Protein AF-A0A2J6REQ8-F1 (afdb_monomer_lite)

Foldseek 3Di:
DEQEEECAAPPQHPVNSVCVCVVPPPYAYEYEDDHYHDPVVFDFPVVVVQVVCCVPPVDDDDHPHYTYGD

Radius of gyration: 11.27 Å; chains: 1; bounding box: 31×19×30 Å

Secondary structure (DSSP, 8-state):
-EEEEEEE-SSS-HHHHHHGGGGSTT-EEEEEEEESSSTTSS--HHHHHHHHHHHHH---PPTT-EEE--

Sequence (70 aa):
ILFVGNTADNITPLRNVVQNPESFGGSRVLRLDAYGHTGLSMPSRCTAKYIRGFFQEGEMPVEGMVCEGD

Organism: Hyaloscypha variabilis (strain UAMH 11265 / GT02V1 / F) (NCBI:txid1149755)

pLDDT: mean 95.97, std 2.12, range [88.06, 98.56]

InterPro domains:
  IPR013595 Peptidase S33 tripeptidyl aminopeptidase-like, C-terminal [PF08386] (1-67)

Structure (mmCIF, N/CA/C/O backbone):
data_AF-A0A2J6REQ8-F1
#
_entry.id   AF-A0A2J6REQ8-F1
#
loop_
_atom_site.group_PDB
_atom_site.id
_atom_site.type_symbol
_atom_site.label_atom_id
_atom_site.label_alt_id
_atom_site.label_comp_id
_atom_site.label_asym_id
_atom_site.label_entity_id
_atom_site.label_seq_id
_atom_site.pdbx_PDB_ins_code
_atom_site.Cartn_x
_atom_site.Cartn_y
_atom_site.Cartn_z
_atom_site.occupancy
_atom_site.B_iso_or_equi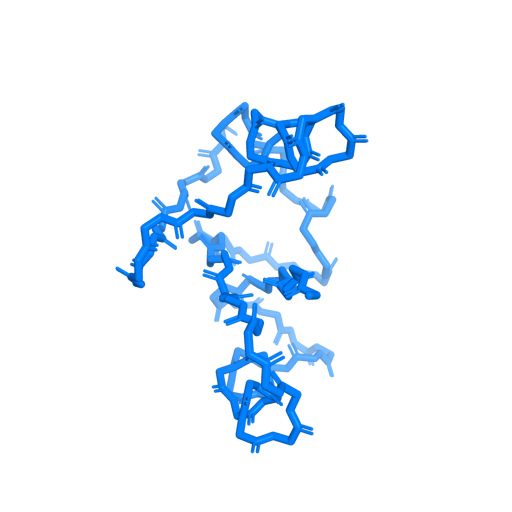v
_atom_site.auth_seq_id
_atom_site.auth_comp_id
_atom_site.auth_asym_id
_atom_site.auth_atom_id
_atom_site.pdbx_PDB_model_num
ATOM 1 N N . ILE A 1 1 ? -7.246 -0.645 9.021 1.00 96.31 1 ILE A N 1
ATOM 2 C CA . ILE A 1 1 ? -5.939 -0.048 8.634 1.00 96.31 1 ILE A CA 1
ATOM 3 C C . ILE A 1 1 ? -5.525 -0.645 7.300 1.00 96.31 1 ILE A C 1
ATOM 5 O O . ILE A 1 1 ? -5.563 -1.864 7.177 1.00 96.31 1 ILE A O 1
ATOM 9 N N . LEU A 1 2 ? -5.161 0.183 6.323 1.00 97.31 2 LEU A N 1
ATOM 10 C CA . LEU A 1 2 ? -4.592 -0.277 5.059 1.00 97.31 2 LEU A CA 1
ATOM 11 C C . LEU A 1 2 ? -3.066 -0.162 5.121 1.00 97.31 2 LEU A C 1
ATOM 13 O O . LEU A 1 2 ? -2.534 0.938 5.251 1.00 97.31 2 LEU A O 1
ATOM 17 N N . PHE A 1 3 ? -2.373 -1.292 5.032 1.00 97.19 3 PHE A N 1
ATOM 18 C CA . PHE A 1 3 ? -0.921 -1.332 4.929 1.00 97.19 3 PHE A CA 1
ATOM 19 C C . PHE A 1 3 ? -0.507 -1.390 3.458 1.00 97.19 3 PHE A C 1
ATOM 21 O O . PHE A 1 3 ? -1.013 -2.220 2.708 1.00 97.19 3 PHE A O 1
ATOM 28 N N . VAL A 1 4 ? 0.420 -0.526 3.048 1.00 97.00 4 VAL A N 1
ATOM 29 C CA . VAL A 1 4 ? 0.930 -0.467 1.670 1.00 97.00 4 VAL A CA 1
ATOM 30 C C . VAL A 1 4 ? 2.428 -0.721 1.697 1.00 97.00 4 VAL A C 1
ATOM 32 O O . VAL A 1 4 ? 3.139 -0.109 2.493 1.00 97.00 4 VAL A O 1
ATOM 35 N N . GLY A 1 5 ? 2.909 -1.624 0.846 1.00 96.38 5 GLY A N 1
ATOM 36 C CA . GLY A 1 5 ? 4.332 -1.937 0.760 1.00 96.38 5 GLY A CA 1
ATOM 37 C C . GLY A 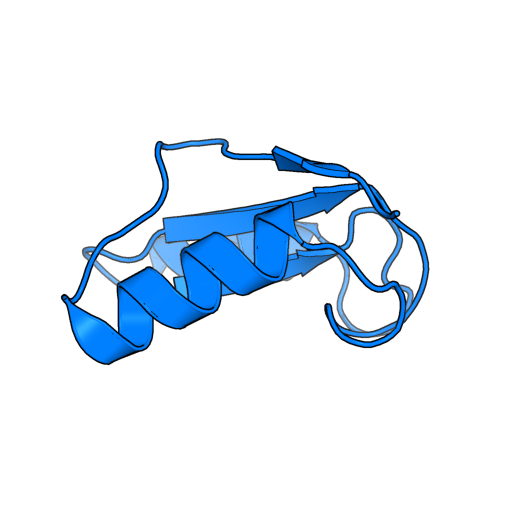1 5 ? 4.737 -2.423 -0.621 1.00 96.38 5 GLY A C 1
ATOM 38 O O . GLY A 1 5 ? 3.928 -2.994 -1.356 1.00 96.38 5 GLY A O 1
ATOM 39 N N . ASN A 1 6 ? 6.002 -2.196 -0.959 1.00 96.00 6 ASN A N 1
ATOM 40 C CA . ASN A 1 6 ? 6.555 -2.579 -2.249 1.00 96.00 6 ASN A CA 1
ATOM 41 C C . ASN A 1 6 ? 7.300 -3.905 -2.143 1.00 96.00 6 ASN A C 1
ATOM 43 O O . ASN A 1 6 ? 7.829 -4.265 -1.090 1.00 96.00 6 ASN A O 1
ATOM 47 N N . THR A 1 7 ? 7.380 -4.613 -3.262 1.00 96.88 7 THR A N 1
ATOM 48 C CA . THR A 1 7 ? 8.048 -5.915 -3.340 1.00 96.88 7 THR A CA 1
ATOM 49 C C . THR A 1 7 ? 9.560 -5.791 -3.129 1.00 96.88 7 THR A C 1
ATOM 51 O O . THR A 1 7 ? 10.132 -6.604 -2.405 1.00 96.88 7 THR A O 1
ATOM 54 N N . ALA A 1 8 ? 10.194 -4.743 -3.666 1.00 96.38 8 ALA A N 1
ATOM 55 C CA . ALA A 1 8 ? 11.625 -4.471 -3.514 1.00 96.38 8 ALA A CA 1
ATOM 56 C C . ALA A 1 8 ? 11.903 -3.128 -2.800 1.00 96.38 8 ALA A C 1
ATOM 58 O O . ALA A 1 8 ? 12.607 -2.259 -3.320 1.00 96.38 8 ALA A O 1
ATOM 59 N N . ASP A 1 9 ? 11.349 -2.969 -1.592 1.00 97.31 9 ASP A N 1
ATOM 60 C CA . ASP A 1 9 ? 11.692 -1.880 -0.663 1.00 97.31 9 ASP A CA 1
ATOM 61 C C . ASP A 1 9 ? 12.934 -2.248 0.171 1.00 97.31 9 ASP A C 1
ATOM 63 O O . ASP A 1 9 ? 12.932 -3.224 0.927 1.00 97.31 9 ASP A O 1
ATOM 67 N N . ASN A 1 10 ? 14.009 -1.469 0.032 1.00 94.56 10 ASN A N 1
ATOM 68 C CA . ASN A 1 10 ? 15.292 -1.707 0.698 1.00 94.56 10 ASN A CA 1
ATOM 69 C C . ASN A 1 10 ? 15.396 -1.103 2.111 1.00 94.56 10 ASN A C 1
ATOM 71 O O . ASN A 1 10 ? 16.384 -1.364 2.796 1.00 94.56 10 ASN A O 1
ATOM 75 N N . ILE A 1 11 ? 14.419 -0.303 2.547 1.00 97.38 11 ILE A N 1
ATOM 76 C CA . ILE A 1 11 ? 14.403 0.353 3.864 1.00 97.38 11 ILE A CA 1
ATOM 77 C C . ILE A 1 11 ? 13.368 -0.312 4.776 1.00 97.38 11 ILE A C 1
ATOM 79 O O . ILE A 1 11 ? 13.664 -0.637 5.926 1.00 97.38 11 ILE A O 1
ATOM 83 N N . THR A 1 12 ? 12.168 -0.574 4.254 1.00 96.25 12 THR A N 1
ATOM 84 C CA . THR A 1 12 ? 11.072 -1.263 4.948 1.00 96.25 12 THR A CA 1
ATOM 85 C C . THR A 1 12 ? 10.637 -2.502 4.160 1.00 96.25 12 THR A C 1
ATOM 87 O O . THR A 1 12 ? 9.666 -2.433 3.408 1.00 96.25 12 THR A O 1
ATOM 90 N N . PRO A 1 13 ? 11.331 -3.646 4.317 1.00 95.81 13 PRO A N 1
ATOM 91 C CA . PRO A 1 13 ? 11.104 -4.831 3.490 1.00 95.81 13 PRO A CA 1
ATOM 92 C C . PRO A 1 13 ? 9.669 -5.368 3.550 1.00 95.81 13 PRO A C 1
ATOM 94 O O . PRO A 1 13 ? 9.034 -5.337 4.606 1.00 95.81 13 PRO A O 1
ATOM 97 N N . LEU A 1 14 ? 9.207 -5.973 2.446 1.00 95.50 14 LEU A N 1
ATOM 98 C CA . LEU A 1 14 ? 7.846 -6.508 2.274 1.00 95.50 14 LEU A CA 1
ATOM 99 C C . LEU A 1 14 ? 7.375 -7.395 3.442 1.00 95.50 14 LEU A C 1
ATOM 101 O O . LEU A 1 14 ? 6.215 -7.345 3.837 1.00 95.50 14 LEU A O 1
ATOM 105 N N . ARG A 1 15 ? 8.266 -8.178 4.058 1.00 96.31 15 ARG A N 1
ATOM 106 C CA . ARG A 1 15 ? 7.904 -9.017 5.215 1.00 96.31 15 ARG A CA 1
ATOM 107 C C . ARG A 1 15 ? 7.247 -8.220 6.352 1.00 96.31 15 ARG A C 1
ATOM 109 O O . ARG A 1 15 ? 6.335 -8.727 6.991 1.00 96.31 15 ARG A O 1
ATOM 116 N N . ASN A 1 16 ? 7.670 -6.972 6.569 1.00 94.88 16 ASN A N 1
ATOM 117 C CA . ASN A 1 16 ? 7.155 -6.131 7.645 1.00 94.88 16 ASN A CA 1
ATOM 118 C C . ASN A 1 16 ? 5.691 -5.756 7.370 1.00 94.88 16 ASN A C 1
ATOM 120 O O . ASN A 1 16 ? 4.854 -5.820 8.265 1.00 94.88 16 ASN A O 1
ATOM 124 N N . VAL A 1 17 ? 5.363 -5.410 6.116 1.00 94.44 17 VAL A N 1
ATOM 125 C CA . VAL A 1 17 ? 3.984 -5.066 5.740 1.00 94.44 17 VAL A CA 1
ATOM 126 C C . VAL A 1 17 ? 3.062 -6.285 5.814 1.00 94.44 17 VAL A C 1
ATOM 128 O O . VAL A 1 17 ? 1.908 -6.142 6.196 1.00 94.44 17 VAL A O 1
ATOM 131 N N . VAL A 1 18 ? 3.581 -7.478 5.500 1.00 94.81 18 VAL A N 1
ATOM 132 C CA . VAL A 1 18 ? 2.839 -8.750 5.554 1.00 94.81 18 VAL A CA 1
ATOM 133 C C . VAL A 1 18 ? 2.567 -9.206 6.990 1.00 94.81 18 VAL A C 1
ATOM 135 O O . VAL A 1 18 ? 1.513 -9.778 7.240 1.00 94.81 18 VAL A O 1
ATOM 138 N N . GLN A 1 19 ? 3.473 -8.928 7.931 1.00 95.75 19 GLN A N 1
ATOM 139 C CA . GLN A 1 19 ? 3.330 -9.312 9.343 1.00 95.75 19 GLN A CA 1
ATOM 140 C C . GLN A 1 19 ? 2.486 -8.328 10.159 1.00 95.75 19 GLN A C 1
ATOM 142 O O . GLN A 1 19 ? 1.802 -8.729 11.096 1.00 95.75 19 GLN A O 1
ATOM 147 N N . ASN A 1 20 ? 2.482 -7.039 9.803 1.00 93.81 20 ASN A N 1
ATOM 148 C CA . ASN A 1 20 ? 1.718 -6.024 10.533 1.00 93.81 20 ASN A CA 1
ATOM 149 C C . ASN A 1 20 ? 0.236 -6.390 10.768 1.00 93.81 20 ASN A C 1
ATOM 151 O O . ASN A 1 20 ? -0.239 -6.172 11.884 1.00 93.81 20 ASN A O 1
ATOM 155 N N . PRO A 1 21 ? -0.508 -6.964 9.799 1.00 94.06 21 PRO A N 1
ATOM 156 C CA . PRO A 1 21 ? -1.896 -7.353 10.013 1.00 94.06 21 PRO A CA 1
ATOM 157 C C . PRO A 1 21 ? -2.164 -8.258 11.215 1.00 94.06 21 PRO A C 1
ATOM 159 O O . PRO A 1 21 ? -3.255 -8.178 11.776 1.00 94.06 21 PRO A O 1
ATOM 162 N N . GLU A 1 2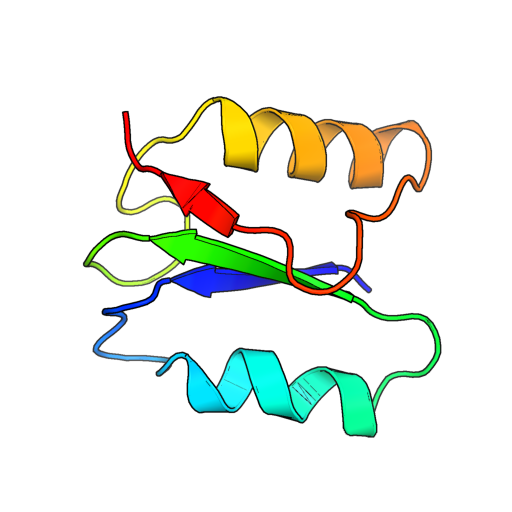2 ? -1.183 -9.051 11.657 1.00 94.06 22 GLU A N 1
ATOM 163 C CA . GLU A 1 22 ? -1.300 -9.913 12.842 1.00 94.06 22 GLU A CA 1
ATOM 164 C C . GLU A 1 22 ? -1.595 -9.110 14.119 1.00 94.06 22 GLU A C 1
ATOM 166 O O . GLU A 1 22 ? -2.292 -9.589 15.010 1.00 94.06 22 GLU A O 1
ATOM 171 N N . SER A 1 23 ? -1.116 -7.864 14.196 1.00 96.06 23 SER A N 1
ATOM 172 C CA . SER A 1 23 ? -1.313 -6.980 15.355 1.00 96.06 23 SER A CA 1
ATOM 173 C C . SER A 1 23 ? -2.520 -6.046 15.225 1.00 96.06 23 SER A C 1
ATOM 175 O O . SER A 1 23 ? -2.912 -5.407 16.201 1.00 96.06 23 SER A O 1
ATOM 177 N N . PHE A 1 24 ? -3.120 -5.935 14.035 1.00 95.31 24 PHE A N 1
ATOM 178 C CA . PHE A 1 24 ? -4.167 -4.952 13.749 1.00 95.31 24 PHE A CA 1
ATOM 179 C C . PHE A 1 24 ? -5.378 -5.616 13.089 1.00 95.31 24 PHE A C 1
ATOM 181 O O . PHE A 1 24 ? -5.481 -5.693 11.862 1.00 95.31 24 PHE A O 1
ATOM 188 N N . GLY A 1 25 ? -6.331 -6.061 13.914 1.00 93.94 25 GLY A N 1
ATOM 189 C CA . GLY A 1 25 ? -7.576 -6.682 13.457 1.00 93.94 25 GLY A CA 1
ATOM 190 C C . GLY A 1 25 ? -8.320 -5.839 12.411 1.00 93.94 25 GLY A C 1
ATOM 191 O O . GLY A 1 25 ? -8.387 -4.613 12.502 1.00 93.94 25 GLY A O 1
ATOM 192 N N . GLY A 1 26 ? -8.851 -6.501 11.379 1.00 92.94 26 GLY A N 1
ATOM 193 C CA . GLY A 1 26 ? -9.556 -5.841 10.271 1.00 92.94 26 GLY A CA 1
ATOM 194 C C . GLY A 1 26 ? -8.653 -5.066 9.300 1.00 92.94 26 GLY A C 1
ATOM 195 O O . GLY A 1 26 ? -9.155 -4.356 8.431 1.00 92.94 26 GLY A O 1
ATOM 196 N N . SER A 1 27 ? -7.327 -5.166 9.424 1.00 96.50 27 SER A N 1
ATOM 197 C CA . SER A 1 27 ? -6.402 -4.595 8.445 1.00 96.50 27 SER A CA 1
ATOM 198 C C . SER A 1 27 ? -6.230 -5.474 7.197 1.00 96.50 27 SER A C 1
ATOM 200 O O . SER A 1 27 ? -6.628 -6.644 7.163 1.00 96.50 27 SER A O 1
ATOM 202 N N . ARG A 1 28 ? -5.673 -4.880 6.136 1.00 96.88 28 ARG A N 1
ATOM 203 C CA . ARG A 1 28 ? -5.310 -5.549 4.878 1.00 96.88 28 ARG A CA 1
ATOM 204 C C . ARG A 1 28 ? -4.009 -4.980 4.333 1.00 96.88 28 ARG A C 1
ATOM 206 O O . ARG A 1 28 ? -3.646 -3.846 4.648 1.00 96.88 28 ARG A O 1
ATOM 213 N N . VAL A 1 29 ? -3.353 -5.775 3.494 1.00 97.06 29 VAL A N 1
ATOM 214 C CA . VAL A 1 29 ? -2.139 -5.402 2.768 1.00 97.06 29 VAL A CA 1
ATOM 215 C C . VAL A 1 29 ? -2.485 -5.142 1.310 1.00 97.06 29 VAL A C 1
ATOM 217 O O . VAL A 1 29 ? -3.189 -5.933 0.686 1.00 97.06 29 VAL A O 1
ATOM 220 N N . LEU A 1 30 ? -1.949 -4.053 0.775 1.00 97.75 30 LEU A N 1
ATOM 221 C CA . LEU A 1 30 ? -1.863 -3.778 -0.649 1.00 97.75 30 LEU A CA 1
ATOM 222 C C . LEU A 1 30 ? -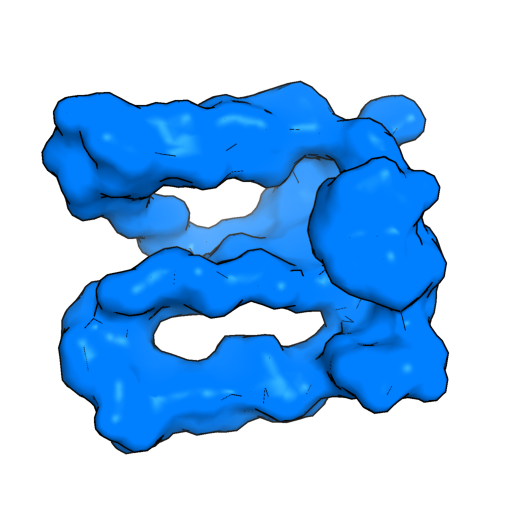0.389 -3.828 -1.056 1.00 97.75 30 LEU A C 1
ATOM 224 O O . LEU A 1 30 ? 0.412 -3.012 -0.589 1.00 97.75 30 LEU A O 1
ATOM 228 N N . ARG A 1 31 ? -0.026 -4.791 -1.908 1.00 97.69 31 ARG A N 1
ATOM 229 C CA . ARG A 1 31 ? 1.345 -4.936 -2.410 1.00 97.69 31 ARG A CA 1
ATOM 230 C C . ARG A 1 31 ? 1.502 -4.209 -3.742 1.00 97.69 31 ARG A C 1
ATOM 232 O O . ARG A 1 31 ? 0.710 -4.428 -4.652 1.00 97.69 31 ARG A O 1
ATOM 239 N N . LEU A 1 32 ? 2.549 -3.403 -3.869 1.00 98.00 32 LEU A N 1
ATOM 240 C CA . LEU A 1 32 ? 3.018 -2.873 -5.148 1.00 98.00 32 LEU A CA 1
ATOM 241 C C . LEU A 1 32 ? 4.201 -3.716 -5.643 1.00 98.00 32 LEU A C 1
ATOM 243 O O . LEU A 1 32 ? 5.207 -3.883 -4.946 1.00 98.00 32 LEU A O 1
ATOM 247 N N . ASP A 1 33 ? 4.091 -4.280 -6.836 1.00 97.69 33 ASP A N 1
ATOM 248 C CA . ASP A 1 33 ? 5.172 -5.003 -7.497 1.00 97.69 33 ASP A CA 1
ATOM 249 C C . ASP A 1 33 ? 6.118 -4.026 -8.197 1.00 97.69 33 ASP A C 1
ATOM 251 O O . ASP A 1 33 ? 6.027 -3.759 -9.392 1.00 97.69 33 ASP A O 1
ATOM 255 N N . ALA A 1 34 ? 6.969 -3.398 -7.387 1.00 96.19 34 ALA A N 1
ATOM 256 C CA . ALA A 1 34 ? 7.965 -2.438 -7.828 1.00 96.19 34 ALA A CA 1
ATOM 257 C C . ALA A 1 34 ? 9.145 -2.371 -6.850 1.00 96.19 34 ALA A C 1
ATOM 259 O O . ALA A 1 34 ? 9.080 -2.868 -5.717 1.00 96.19 34 ALA A O 1
ATOM 260 N N . TYR A 1 35 ? 10.216 -1.716 -7.296 1.00 95.19 35 TYR A N 1
ATOM 261 C CA . TYR A 1 35 ? 11.353 -1.326 -6.469 1.00 95.19 35 TYR A CA 1
ATOM 262 C C . TYR A 1 35 ? 11.174 0.077 -5.882 1.00 95.19 35 TYR A C 1
ATOM 264 O O . TYR A 1 35 ? 10.377 0.875 -6.371 1.00 95.19 35 TYR A O 1
ATOM 272 N N . GLY A 1 36 ? 11.974 0.380 -4.860 1.00 94.50 36 GLY A N 1
ATOM 273 C CA . GLY A 1 36 ? 12.037 1.698 -4.233 1.00 94.50 36 GLY A CA 1
ATOM 274 C C . GLY A 1 36 ? 11.390 1.729 -2.852 1.00 94.50 36 GLY A C 1
ATOM 275 O O . GLY A 1 36 ? 10.679 0.804 -2.455 1.00 94.50 36 GLY A O 1
ATOM 276 N N . HIS A 1 37 ? 11.671 2.796 -2.105 1.00 95.38 37 HIS A N 1
ATOM 277 C CA . HIS A 1 37 ? 11.159 2.960 -0.750 1.00 95.38 37 HIS A CA 1
ATOM 278 C C . HIS A 1 37 ? 9.804 3.665 -0.754 1.00 95.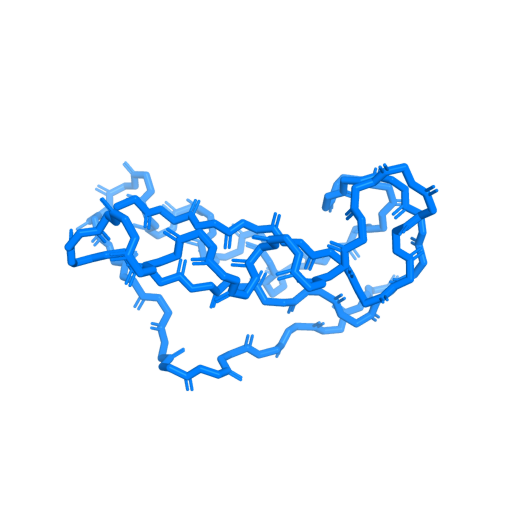38 37 HIS A C 1
ATOM 280 O O . HIS A 1 37 ? 9.676 4.759 -1.311 1.00 95.38 37 HIS A O 1
ATOM 286 N N . THR A 1 38 ? 8.814 3.069 -0.081 1.00 92.94 38 THR A N 1
ATOM 287 C CA . THR A 1 38 ? 7.401 3.497 -0.046 1.00 92.94 38 THR A CA 1
ATOM 288 C C . THR A 1 38 ? 6.672 3.390 -1.390 1.00 92.94 38 THR A C 1
ATOM 290 O O . THR A 1 38 ? 7.277 3.462 -2.460 1.00 92.94 38 THR A O 1
ATOM 293 N N . GLY A 1 39 ? 5.339 3.315 -1.362 1.00 88.38 39 GLY A N 1
ATOM 294 C CA . GLY A 1 39 ? 4.508 3.206 -2.571 1.00 88.38 39 GLY A CA 1
ATOM 295 C C . GLY A 1 39 ? 4.494 4.429 -3.498 1.00 88.38 39 GLY A C 1
ATOM 296 O O . GLY A 1 39 ? 3.901 4.354 -4.564 1.00 88.38 39 GLY A O 1
ATOM 297 N N . LEU A 1 40 ? 5.118 5.551 -3.117 1.00 88.06 40 LEU A N 1
ATOM 298 C CA . LEU A 1 40 ? 5.218 6.747 -3.968 1.00 88.06 40 LEU A CA 1
ATOM 299 C C . LEU A 1 40 ? 6.459 6.742 -4.869 1.00 88.06 40 LEU A C 1
ATOM 301 O O . LEU A 1 40 ? 6.528 7.530 -5.808 1.00 88.06 40 LEU A O 1
ATOM 305 N N . SER A 1 41 ? 7.437 5.877 -4.583 1.00 91.44 41 SER A N 1
ATOM 306 C CA . SER A 1 41 ? 8.670 5.772 -5.376 1.00 91.44 41 SER A CA 1
ATOM 307 C C . SER A 1 41 ? 8.441 5.212 -6.781 1.00 91.44 41 SER A C 1
ATOM 309 O O . SER A 1 41 ? 9.223 5.510 -7.682 1.00 91.44 41 SER A O 1
ATOM 311 N N . MET A 1 42 ? 7.355 4.458 -6.973 1.00 93.81 42 MET A N 1
ATOM 312 C CA . MET A 1 42 ? 6.890 3.985 -8.269 1.00 93.81 42 MET A CA 1
ATOM 313 C C . MET A 1 42 ? 5.398 4.312 -8.421 1.00 93.81 42 MET A C 1
ATOM 315 O O . MET A 1 42 ? 4.587 3.797 -7.647 1.00 93.81 42 MET A O 1
ATOM 319 N N . PRO A 1 43 ? 5.005 5.170 -9.379 1.00 94.06 43 PRO A N 1
ATOM 320 C CA . PRO A 1 43 ? 3.602 5.457 -9.639 1.00 94.06 43 PRO A CA 1
ATOM 321 C C . PRO A 1 43 ? 2.812 4.193 -10.000 1.00 94.06 43 PRO A C 1
ATOM 323 O O . PRO A 1 43 ? 3.313 3.297 -10.670 1.00 94.06 43 PRO A O 1
ATOM 326 N N . SER A 1 44 ? 1.559 4.131 -9.551 1.00 97.50 44 SER A N 1
ATOM 327 C CA . SER A 1 44 ? 0.616 3.083 -9.944 1.00 97.50 44 SER A CA 1
ATOM 328 C C . SER A 1 44 ? -0.817 3.580 -9.784 1.00 97.50 44 SER A C 1
ATOM 330 O O . SER A 1 44 ? -1.282 3.871 -8.674 1.00 97.50 44 SER A O 1
ATOM 332 N N . ARG A 1 45 ? -1.560 3.660 -10.888 1.00 97.75 45 ARG A N 1
ATOM 333 C CA . ARG A 1 45 ? -2.990 3.994 -10.912 1.00 97.75 45 ARG A CA 1
ATOM 334 C C . ARG A 1 45 ? -3.806 2.945 -10.166 1.00 97.75 45 ARG A C 1
ATOM 336 O O . ARG A 1 45 ? -4.809 3.301 -9.548 1.00 97.75 45 ARG A O 1
ATOM 343 N N . CYS A 1 46 ? -3.363 1.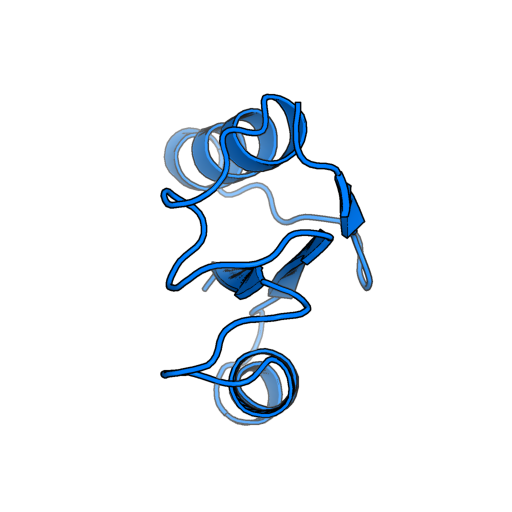687 -10.179 1.00 97.69 46 CYS A N 1
ATOM 344 C CA . CYS A 1 46 ? -3.952 0.610 -9.385 1.00 97.69 46 CYS A CA 1
ATOM 345 C C . CYS A 1 46 ? -3.846 0.924 -7.886 1.00 97.69 46 CYS A C 1
ATOM 347 O O . CYS A 1 46 ? -4.871 1.002 -7.204 1.00 97.69 46 CYS A O 1
ATOM 349 N N . THR A 1 47 ? -2.641 1.221 -7.389 1.00 97.88 47 THR A N 1
ATOM 350 C CA . THR A 1 47 ? -2.424 1.555 -5.972 1.00 97.88 47 THR A CA 1
ATOM 351 C C . THR A 1 47 ? -3.188 2.820 -5.576 1.00 97.88 47 THR A C 1
ATOM 353 O O . THR A 1 47 ? -3.874 2.844 -4.553 1.00 97.88 47 THR A O 1
ATOM 356 N N . ALA A 1 48 ? -3.161 3.854 -6.424 1.00 97.50 48 ALA A N 1
ATOM 357 C CA . ALA A 1 48 ? -3.883 5.104 -6.191 1.00 97.50 48 ALA A CA 1
ATOM 358 C C . ALA A 1 48 ? -5.407 4.909 -6.099 1.00 97.50 48 ALA A C 1
ATOM 360 O O . ALA A 1 48 ? -6.063 5.587 -5.306 1.00 97.50 48 ALA A O 1
ATOM 361 N N . LYS A 1 49 ? -5.984 3.982 -6.880 1.00 97.94 49 LYS A N 1
ATOM 362 C CA . LYS A 1 49 ? -7.416 3.652 -6.820 1.00 97.94 49 LYS A CA 1
ATOM 363 C C . LYS A 1 49 ? -7.799 3.081 -5.453 1.00 97.94 49 LYS A C 1
ATOM 365 O O . LYS A 1 49 ? -8.764 3.562 -4.867 1.00 97.94 49 LYS A O 1
ATOM 370 N N . TYR A 1 50 ? -7.041 2.116 -4.932 1.00 98.06 50 TYR A N 1
ATOM 371 C CA . TYR A 1 50 ? -7.321 1.519 -3.621 1.00 98.06 50 TYR A CA 1
ATOM 372 C C . TYR A 1 50 ? -7.092 2.491 -2.469 1.00 98.06 50 TYR A C 1
ATOM 374 O O . TYR A 1 50 ? -7.912 2.553 -1.559 1.00 98.06 50 TYR A O 1
ATOM 382 N N . ILE A 1 51 ? -6.023 3.293 -2.523 1.00 97.44 51 ILE A N 1
ATOM 383 C CA . ILE A 1 51 ? -5.778 4.326 -1.508 1.00 97.44 51 ILE A CA 1
ATOM 384 C C . ILE A 1 51 ? -6.940 5.326 -1.483 1.00 97.44 51 ILE A C 1
ATOM 386 O O . ILE A 1 51 ? -7.433 5.667 -0.410 1.00 97.44 51 ILE A O 1
ATOM 390 N N . ARG A 1 52 ? -7.422 5.766 -2.653 1.00 98.19 52 ARG A N 1
ATOM 391 C CA . ARG A 1 52 ? -8.585 6.658 -2.740 1.00 98.19 52 ARG A CA 1
ATOM 392 C C . ARG A 1 52 ? -9.847 6.007 -2.166 1.00 98.19 52 ARG A C 1
ATOM 394 O O . ARG A 1 52 ? -10.503 6.642 -1.348 1.00 98.19 52 ARG A O 1
ATOM 401 N N . GLY A 1 53 ? -10.163 4.773 -2.565 1.00 98.44 53 GLY A N 1
ATOM 402 C CA . GLY A 1 53 ? -11.339 4.044 -2.070 1.00 98.44 53 GLY A CA 1
ATOM 403 C C . GLY A 1 53 ? -11.312 3.842 -0.553 1.00 98.44 53 GLY A C 1
ATOM 404 O O . GLY A 1 53 ? -12.315 4.071 0.118 1.00 98.44 53 GLY A O 1
ATOM 405 N N . PHE A 1 54 ? -10.140 3.536 0.010 1.00 98.19 54 PHE A N 1
ATOM 406 C CA . PHE A 1 54 ? -9.955 3.427 1.456 1.00 98.19 54 PHE A CA 1
ATOM 407 C C . PHE A 1 54 ? -10.281 4.732 2.189 1.00 98.19 54 PHE A C 1
ATOM 409 O O . PHE A 1 54 ? -11.002 4.712 3.182 1.00 98.19 54 PHE A O 1
ATOM 416 N N . PHE A 1 55 ? -9.778 5.872 1.706 1.00 98.25 55 PHE A N 1
ATOM 417 C CA . PHE A 1 55 ? -10.020 7.158 2.365 1.00 98.25 55 PHE A CA 1
ATOM 418 C C . PHE A 1 55 ? -11.433 7.710 2.156 1.00 98.25 55 PHE A C 1
ATOM 420 O O . PHE A 1 55 ? -11.918 8.429 3.025 1.00 98.25 55 PHE A O 1
ATOM 427 N N . GLN A 1 56 ? -12.070 7.427 1.019 1.00 98.56 56 GLN A N 1
ATOM 428 C CA . GLN A 1 56 ? -13.386 7.985 0.687 1.00 98.56 56 GLN A CA 1
ATOM 429 C C . GLN A 1 56 ? -14.534 7.132 1.225 1.00 98.56 56 GLN A C 1
ATOM 431 O O . GLN A 1 56 ? -15.454 7.668 1.830 1.00 98.56 56 GLN A O 1
ATOM 436 N N . GLU A 1 57 ? -14.447 5.815 1.052 1.00 98.12 57 GLU A N 1
ATOM 437 C CA . GLU A 1 57 ? -15.560 4.890 1.293 1.00 98.12 57 GLU A CA 1
ATOM 438 C C . GLU A 1 57 ? -15.246 3.865 2.397 1.00 98.12 57 GLU A C 1
ATOM 440 O O . GLU A 1 57 ? -16.104 3.080 2.795 1.00 98.12 57 GLU A O 1
ATOM 445 N N . GLY A 1 58 ? -14.006 3.835 2.901 1.00 96.94 58 GLY A N 1
ATOM 446 C CA . GLY A 1 58 ? -13.555 2.794 3.829 1.00 96.94 58 GLY A CA 1
ATOM 447 C C . GLY A 1 58 ? -13.353 1.430 3.162 1.00 96.94 58 GLY A C 1
ATOM 448 O O . GLY A 1 58 ? -13.255 0.416 3.856 1.00 96.94 58 GLY A O 1
ATOM 449 N N . GLU A 1 59 ? -13.289 1.387 1.828 1.00 96.81 59 GLU A N 1
ATOM 450 C CA . GLU A 1 59 ? -13.095 0.152 1.072 1.00 96.81 59 GLU A CA 1
ATOM 451 C C . GLU A 1 59 ? -11.713 -0.454 1.328 1.00 96.81 59 GLU A C 1
ATOM 453 O O . GLU A 1 59 ? -10.693 0.234 1.395 1.00 96.81 59 GLU A O 1
ATOM 458 N N . MET A 1 60 ? -11.677 -1.780 1.428 1.00 96.81 60 MET A N 1
ATOM 459 C CA . MET A 1 60 ? -10.447 -2.538 1.622 1.00 96.81 60 MET A CA 1
ATOM 460 C C . MET A 1 60 ? -10.179 -3.411 0.394 1.00 96.81 60 MET A C 1
ATOM 462 O O . MET A 1 60 ? -11.123 -3.948 -0.192 1.00 96.81 60 MET A O 1
ATOM 466 N N . PRO A 1 61 ? -8.908 -3.581 -0.013 1.00 96.69 61 PRO A N 1
ATOM 467 C CA . PRO A 1 61 ? -8.574 -4.467 -1.116 1.00 96.69 61 PRO A CA 1
ATOM 468 C C . PRO A 1 61 ? -8.914 -5.922 -0.779 1.00 96.69 61 PRO A C 1
ATOM 470 O O . PRO A 1 61 ? -8.952 -6.322 0.391 1.00 96.69 61 PRO A O 1
ATOM 473 N N . VAL A 1 62 ? -9.103 -6.723 -1.830 1.00 95.81 62 VAL A N 1
ATOM 474 C CA . VAL A 1 62 ? -9.162 -8.182 -1.697 1.00 95.81 62 VAL A CA 1
ATOM 475 C C . VAL A 1 62 ? -7.872 -8.704 -1.068 1.00 95.81 62 VAL A C 1
ATOM 477 O O . VAL A 1 62 ? -6.797 -8.117 -1.216 1.00 95.81 62 VAL A O 1
ATOM 480 N N . GLU A 1 63 ? -7.979 -9.800 -0.326 1.00 93.75 63 GLU A N 1
ATOM 481 C CA . GLU A 1 63 ? -6.815 -10.405 0.310 1.00 93.75 63 GLU A CA 1
ATOM 482 C C . GLU A 1 63 ? -5.791 -10.843 -0.744 1.00 93.75 63 GLU A C 1
ATOM 484 O O . GLU A 1 63 ? -6.146 -11.433 -1.763 1.00 93.75 63 GLU A O 1
ATOM 489 N N . GLY A 1 64 ? -4.522 -10.496 -0.519 1.00 93.00 64 GLY A N 1
ATOM 490 C CA . GLY A 1 64 ? -3.450 -10.764 -1.475 1.00 93.00 64 GLY A CA 1
ATOM 491 C C . GLY A 1 64 ? -3.440 -9.853 -2.707 1.00 93.00 64 GLY A C 1
ATOM 492 O O . GLY A 1 64 ? -2.770 -10.199 -3.674 1.00 93.00 64 GLY A O 1
ATOM 493 N N . MET A 1 65 ? -4.142 -8.709 -2.702 1.00 97.44 65 MET A N 1
ATOM 494 C CA . MET A 1 65 ? -4.137 -7.779 -3.838 1.00 97.44 65 MET A CA 1
ATOM 495 C C . MET A 1 65 ? -2.729 -7.264 -4.166 1.00 97.44 65 MET A C 1
ATOM 497 O O . MET A 1 65 ? -2.006 -6.763 -3.296 1.00 97.44 65 MET A O 1
ATOM 501 N N . VAL A 1 66 ? -2.388 -7.334 -5.454 1.00 98.06 66 VAL A N 1
ATOM 502 C CA . VAL A 1 66 ? -1.116 -6.877 -6.020 1.00 98.06 66 VAL A CA 1
ATOM 503 C C . VAL A 1 66 ? -1.401 -5.885 -7.139 1.00 98.06 66 VAL A C 1
ATOM 505 O O . VAL A 1 66 ? -2.182 -6.174 -8.042 1.00 98.06 66 VAL A O 1
ATOM 508 N N . CYS A 1 67 ? -0.757 -4.730 -7.081 1.00 97.94 67 CYS A N 1
ATOM 509 C CA . CYS A 1 67 ? -0.715 -3.753 -8.160 1.00 97.94 67 CYS A CA 1
ATOM 510 C C . CYS A 1 67 ? 0.673 -3.757 -8.805 1.00 97.94 67 CYS A C 1
ATOM 512 O O . CYS A 1 67 ? 1.661 -3.947 -8.103 1.00 97.94 67 CYS A O 1
ATOM 514 N N . GLU A 1 68 ? 0.757 -3.495 -10.105 1.00 97.50 68 GLU A N 1
ATOM 515 C CA . GLU A 1 68 ? 2.027 -3.246 -10.802 1.00 97.50 68 GLU A CA 1
ATOM 516 C C . GLU A 1 68 ? 2.339 -1.742 -10.834 1.00 97.50 68 GLU A C 1
ATOM 518 O O . GLU A 1 68 ? 1.441 -0.912 -10.634 1.00 97.50 68 GLU A O 1
ATOM 523 N N . GLY A 1 69 ? 3.611 -1.395 -11.039 1.00 94.62 69 GLY A N 1
ATOM 524 C CA . GLY A 1 69 ? 4.006 -0.030 -11.396 1.00 94.62 69 GLY A CA 1
ATOM 525 C C . GLY A 1 69 ? 3.582 0.312 -12.826 1.00 94.62 69 GLY A C 1
ATOM 526 O O . GLY A 1 69 ? 3.533 -0.579 -13.672 1.00 94.62 69 GLY A O 1
ATOM 527 N N . ASP A 1 70 ? 3.270 1.585 -13.073 1.00 93.19 70 ASP A N 1
ATOM 528 C CA . ASP A 1 70 ? 2.954 2.104 -14.415 1.00 93.19 70 ASP A CA 1
ATOM 529 C C . ASP A 1 70 ? 4.203 2.588 -15.174 1.00 93.19 70 ASP A C 1
ATOM 531 O O . ASP A 1 70 ? 5.123 3.140 -14.523 1.00 93.19 70 ASP A O 1
#